Protein AF-A0A0J9U4S2-F1 (afdb_monomer_lite)

Radius of gyration: 14.13 Å; chains: 1; bounding box: 29×36×32 Å

Secondary structure (DSSP, 8-state):
--SSSSSTHHHHHHHHHSS----GGGGGGGGGGGGTTTSTTHHHHHHHHHHHHHHHHT-S-HHHHHHHH--

Foldseek 3Di:
DPDPPDDCCVVLCCVQPVDLDDDPQLVVLVVVVVCCVVDPCSSVVSSSVSSSLVVLVPDPPVVVSCVVVVD

Structure (mmCIF, N/CA/C/O backbone):
data_AF-A0A0J9U4S2-F1
#
_entry.id   AF-A0A0J9U4S2-F1
#
loop_
_atom_site.group_PDB
_atom_site.id
_atom_site.type_symbol
_atom_site.label_atom_id
_atom_site.label_alt_id
_atom_site.label_comp_id
_atom_site.label_asym_id
_atom_site.label_entity_id
_atom_site.label_seq_id
_atom_site.pdbx_PDB_ins_code
_atom_site.Cartn_x
_atom_site.Cartn_y
_atom_site.Cartn_z
_atom_site.occupancy
_atom_site.B_iso_or_equiv
_atom_site.auth_seq_id
_atom_site.auth_comp_id
_atom_site.auth_asym_id
_atom_site.auth_atom_id
_atom_site.pdbx_PDB_model_num
ATOM 1 N N . GLU A 1 1 ? 10.541 29.013 -0.087 1.00 45.28 1 GLU A N 1
ATOM 2 C CA . GLU A 1 1 ? 9.978 27.878 0.679 1.00 45.28 1 GLU A CA 1
ATOM 3 C C . GLU A 1 1 ? 9.087 28.367 1.820 1.00 45.28 1 GLU A C 1
ATOM 5 O O . GLU A 1 1 ? 9.573 28.568 2.922 1.00 45.28 1 GLU A O 1
ATOM 10 N N . VAL A 1 2 ? 7.791 28.597 1.584 1.00 47.62 2 VAL A N 1
ATOM 11 C CA . VAL A 1 2 ? 6.825 28.876 2.671 1.00 47.62 2 VAL A CA 1
ATOM 12 C C . VAL A 1 2 ? 5.454 28.300 2.299 1.00 47.62 2 VAL A C 1
ATOM 14 O O . VAL A 1 2 ? 4.486 29.023 2.121 1.00 47.62 2 VAL A O 1
ATOM 17 N N . ALA A 1 3 ? 5.374 26.983 2.099 1.00 49.16 3 ALA A N 1
ATOM 18 C CA . ALA A 1 3 ? 4.094 26.314 1.817 1.00 49.16 3 ALA A CA 1
ATOM 19 C C . ALA A 1 3 ? 3.864 25.041 2.653 1.00 49.16 3 ALA A C 1
ATOM 21 O O . ALA A 1 3 ? 2.842 24.384 2.503 1.00 49.16 3 ALA A O 1
ATOM 22 N N . SER A 1 4 ? 4.801 24.688 3.544 1.00 46.91 4 SER A N 1
ATOM 23 C CA . SER A 1 4 ? 4.802 23.394 4.255 1.00 46.91 4 SER A CA 1
ATOM 24 C C . SER A 1 4 ? 4.508 23.492 5.763 1.00 46.91 4 SER A C 1
ATOM 26 O O . SER A 1 4 ? 4.594 22.517 6.502 1.00 46.91 4 SER A O 1
ATOM 28 N N . LYS A 1 5 ? 4.125 24.668 6.266 1.00 46.75 5 LYS A N 1
ATOM 29 C CA . LYS A 1 5 ? 3.593 24.827 7.630 1.00 46.75 5 LYS A CA 1
ATOM 30 C C . LYS A 1 5 ? 2.318 25.661 7.495 1.00 46.75 5 LYS A C 1
ATOM 32 O O . LYS A 1 5 ? 2.480 26.826 7.147 1.00 46.75 5 LYS A O 1
ATOM 37 N N . PRO A 1 6 ? 1.084 25.138 7.679 1.00 46.41 6 PRO A N 1
ATOM 38 C CA . PRO A 1 6 ? 0.672 24.105 8.632 1.00 46.41 6 PRO A CA 1
ATOM 39 C C . PRO A 1 6 ? -0.420 23.159 8.078 1.00 46.41 6 PRO A C 1
ATOM 41 O O . PRO A 1 6 ? -1.362 22.806 8.788 1.00 46.41 6 PRO A O 1
ATOM 44 N N . LEU A 1 7 ? -0.351 22.759 6.805 1.00 48.91 7 LEU A N 1
ATOM 45 C CA . LEU A 1 7 ? -1.150 21.616 6.372 1.00 48.91 7 LEU A CA 1
ATOM 46 C C . LEU A 1 7 ? -0.690 20.435 7.224 1.00 48.91 7 LEU A C 1
ATOM 48 O O . LEU A 1 7 ? 0.503 20.148 7.303 1.00 48.91 7 LEU A O 1
ATOM 52 N N . GLN A 1 8 ? -1.628 19.739 7.855 1.00 55.03 8 GLN A N 1
ATOM 53 C CA . GLN A 1 8 ? -1.399 18.508 8.616 1.00 55.03 8 GLN A CA 1
ATOM 54 C C . GLN A 1 8 ? -0.784 17.375 7.764 1.00 55.03 8 GLN A C 1
ATOM 56 O O . GLN A 1 8 ? -0.765 16.231 8.195 1.00 55.03 8 GLN A O 1
ATOM 61 N N . LEU A 1 9 ? -0.241 17.682 6.582 1.00 52.75 9 LEU A N 1
ATOM 62 C CA . LEU A 1 9 ? 0.600 16.836 5.754 1.00 52.75 9 LEU A CA 1
ATOM 63 C C . LEU A 1 9 ? 1.685 16.140 6.569 1.00 52.75 9 LEU A C 1
ATOM 65 O O . LEU A 1 9 ? 1.874 14.956 6.365 1.00 52.75 9 LEU A O 1
ATOM 69 N N . ASN A 1 10 ? 2.343 16.815 7.519 1.00 59.47 10 ASN A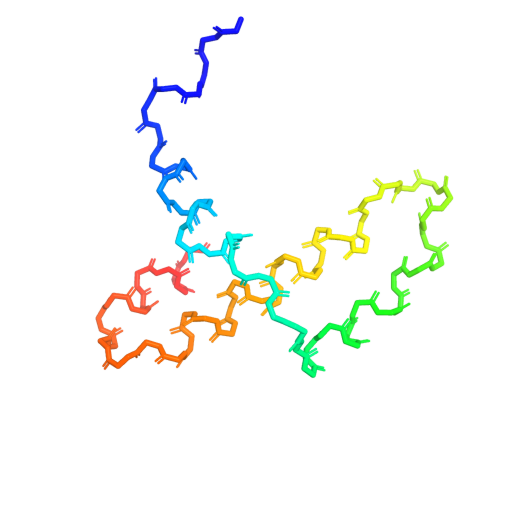 N 1
ATOM 70 C CA . ASN A 1 10 ? 3.323 16.138 8.376 1.00 59.47 10 ASN A CA 1
ATOM 71 C C . ASN A 1 10 ? 2.671 15.085 9.285 1.00 59.47 10 ASN A C 1
ATOM 73 O O . ASN A 1 10 ? 3.239 14.016 9.459 1.00 59.47 10 ASN A O 1
ATOM 77 N N . LYS A 1 11 ? 1.462 15.333 9.808 1.00 64.81 11 LYS A N 1
ATOM 78 C CA . LYS A 1 11 ? 0.720 14.338 10.601 1.00 64.81 11 LYS A CA 1
ATOM 79 C C . LYS A 1 11 ? 0.248 13.170 9.747 1.00 64.81 11 LYS A C 1
ATOM 81 O O . LYS A 1 11 ? 0.516 12.036 10.108 1.00 64.81 11 LYS A O 1
ATOM 86 N N . LEU A 1 12 ? -0.367 13.437 8.593 1.00 66.25 12 LEU A N 1
ATOM 87 C CA . LEU A 1 12 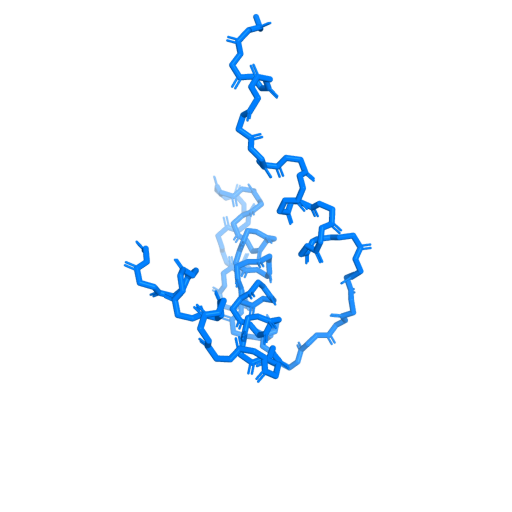? -0.749 12.385 7.649 1.00 66.25 12 LEU A CA 1
ATOM 88 C C . LEU A 1 12 ? 0.485 11.599 7.206 1.00 66.25 12 LEU A C 1
ATOM 90 O O . LEU A 1 12 ? 0.477 10.375 7.148 1.00 66.25 12 LEU A O 1
ATOM 94 N N . TYR A 1 13 ? 1.586 12.288 6.939 1.00 65.62 13 TYR A N 1
ATOM 95 C CA . TYR A 1 13 ? 2.790 11.617 6.505 1.00 65.62 13 TYR A CA 1
ATOM 96 C C . TYR A 1 13 ? 3.347 10.692 7.589 1.00 65.62 13 TYR A C 1
ATOM 98 O O . TYR A 1 13 ? 3.676 9.538 7.314 1.00 65.62 13 TYR A O 1
ATOM 106 N N . GLU A 1 14 ? 3.396 11.163 8.832 1.00 68.25 14 GLU A N 1
ATOM 107 C CA . GLU A 1 14 ? 3.850 10.357 9.962 1.00 68.25 14 GLU A CA 1
ATOM 108 C C . GLU A 1 14 ? 2.884 9.223 10.334 1.00 68.25 14 GLU A C 1
ATOM 110 O O . GLU A 1 14 ? 3.334 8.125 10.652 1.00 68.25 14 GLU A O 1
ATOM 115 N N . GLU A 1 15 ? 1.573 9.433 10.262 1.00 69.50 15 GLU A N 1
ATOM 116 C CA . GLU A 1 15 ? 0.572 8.406 10.576 1.00 69.50 15 GLU A CA 1
ATOM 117 C C . GLU A 1 15 ? 0.518 7.320 9.489 1.00 69.50 15 GLU A C 1
ATOM 119 O O . GLU A 1 15 ? 0.439 6.119 9.776 1.00 69.50 15 GLU A O 1
ATOM 124 N N . PHE A 1 16 ? 0.622 7.717 8.219 1.00 65.75 16 PHE A N 1
ATOM 125 C CA . PHE A 1 16 ? 0.375 6.816 7.099 1.00 65.75 16 PHE A CA 1
ATOM 126 C C . PHE A 1 16 ? 1.634 6.265 6.430 1.00 65.75 16 PHE A C 1
ATOM 128 O O . PHE A 1 16 ? 1.581 5.130 5.954 1.00 65.75 16 PHE A O 1
ATOM 135 N N . PHE A 1 17 ? 2.769 6.966 6.444 1.00 68.94 17 PHE A N 1
ATOM 136 C CA . PHE A 1 17 ? 3.975 6.547 5.704 1.00 68.94 17 PHE A CA 1
ATOM 137 C C . PHE A 1 17 ? 5.185 6.202 6.586 1.00 68.94 17 PHE A C 1
ATOM 139 O O . PHE A 1 17 ? 6.211 5.788 6.060 1.00 68.94 17 PHE A O 1
ATOM 146 N N . LYS A 1 18 ? 5.093 6.326 7.918 1.00 66.94 18 LYS A N 1
ATOM 147 C CA . LYS A 1 18 ? 6.217 6.023 8.833 1.00 66.94 18 LYS A CA 1
ATOM 148 C C . LYS A 1 18 ? 6.422 4.523 9.087 1.00 66.94 18 LYS A C 1
ATOM 150 O O . LYS A 1 18 ? 7.546 4.093 9.310 1.00 66.94 18 LYS A O 1
ATOM 155 N N . ASN A 1 19 ? 5.348 3.734 8.996 1.00 58.31 19 ASN A N 1
ATOM 156 C CA . ASN A 1 19 ? 5.380 2.275 9.130 1.00 58.31 19 ASN A CA 1
ATOM 157 C C . ASN A 1 19 ? 5.032 1.642 7.785 1.00 58.31 19 ASN A C 1
ATOM 159 O O . ASN A 1 19 ? 3.852 1.530 7.432 1.00 58.31 19 ASN A O 1
ATOM 163 N N . ASP A 1 20 ? 6.081 1.298 7.044 1.00 63.06 20 ASP A N 1
ATOM 164 C CA . ASP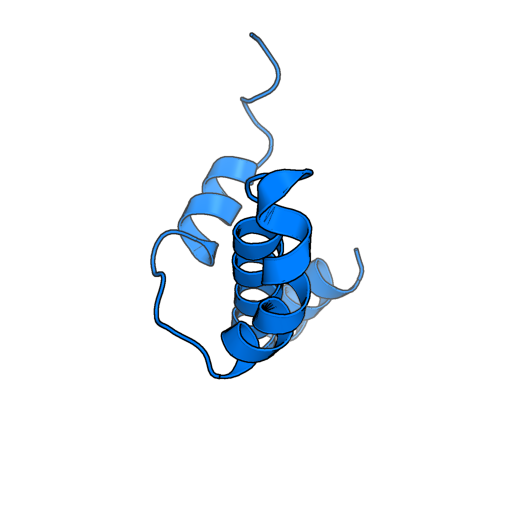 A 1 20 ? 6.051 0.808 5.667 1.00 63.06 20 ASP A CA 1
ATOM 165 C C . ASP A 1 20 ? 6.073 -0.732 5.632 1.00 63.06 20 ASP A C 1
ATOM 167 O O . ASP A 1 20 ? 6.930 -1.367 5.016 1.00 63.06 20 ASP A O 1
ATOM 171 N N . GLU A 1 21 ? 5.128 -1.363 6.333 1.00 73.00 21 GLU A N 1
ATOM 172 C CA . GLU A 1 21 ? 4.944 -2.808 6.199 1.00 73.00 21 GLU A CA 1
ATOM 173 C C . GLU A 1 21 ? 4.463 -3.145 4.785 1.00 73.00 21 GLU A C 1
ATOM 175 O O . GLU A 1 21 ? 3.512 -2.548 4.267 1.00 73.00 21 GLU A O 1
ATOM 180 N N . LYS A 1 22 ? 5.124 -4.131 4.166 1.00 78.25 22 LYS A N 1
ATOM 181 C CA . LYS A 1 22 ? 4.718 -4.662 2.864 1.00 78.25 22 LYS A CA 1
ATOM 182 C C . LYS A 1 22 ? 3.261 -5.105 2.898 1.00 78.25 22 LYS A C 1
ATOM 184 O O . LYS A 1 22 ? 2.775 -5.694 3.863 1.00 78.25 22 LYS A O 1
ATOM 189 N N . SER A 1 23 ? 2.571 -4.842 1.803 1.00 83.50 23 SER A N 1
ATOM 190 C CA . SER A 1 23 ? 1.155 -5.125 1.653 1.00 83.50 23 SER A CA 1
ATOM 191 C C . SER A 1 23 ? 0.923 -5.946 0.396 1.00 83.50 23 SER A C 1
ATOM 193 O O . SER A 1 23 ? 1.547 -5.695 -0.628 1.00 83.50 23 SER A O 1
ATOM 195 N N . LYS A 1 24 ? -0.059 -6.857 0.420 1.00 87.75 24 LYS A N 1
ATOM 196 C CA . LYS A 1 24 ? -0.536 -7.532 -0.802 1.00 87.75 24 LYS A CA 1
ATOM 197 C C . LYS A 1 24 ? -1.012 -6.545 -1.878 1.00 87.75 24 LYS A C 1
ATOM 199 O O . LYS A 1 24 ? -1.103 -6.898 -3.043 1.00 87.75 24 LYS A O 1
ATOM 204 N N . TYR A 1 25 ? -1.351 -5.315 -1.477 1.00 87.56 25 TYR A N 1
ATOM 205 C CA . TYR A 1 25 ? -1.760 -4.260 -2.400 1.00 87.56 25 TYR A CA 1
ATOM 206 C C . TYR A 1 25 ? -0.578 -3.638 -3.161 1.00 87.56 25 TYR A C 1
ATOM 208 O O . TYR A 1 25 ? -0.807 -2.999 -4.183 1.00 87.56 25 TYR A O 1
ATOM 216 N N . ASP A 1 26 ? 0.667 -3.847 -2.719 1.00 90.12 26 ASP A N 1
ATOM 217 C CA . ASP A 1 26 ? 1.856 -3.335 -3.414 1.00 90.12 26 ASP A CA 1
ATOM 218 C C . ASP A 1 26 ? 1.972 -3.933 -4.825 1.00 90.12 26 ASP A C 1
ATOM 220 O O . ASP A 1 26 ? 2.407 -3.256 -5.756 1.00 90.12 26 ASP A O 1
ATOM 224 N N . ASP A 1 27 ? 1.501 -5.172 -5.008 1.00 92.31 27 ASP A N 1
ATOM 225 C CA . ASP A 1 27 ? 1.562 -5.874 -6.289 1.00 92.31 27 ASP A CA 1
ATOM 226 C C . ASP A 1 27 ? 0.713 -5.213 -7.383 1.00 92.31 27 ASP A C 1
ATOM 228 O O . ASP A 1 27 ? 1.049 -5.315 -8.566 1.00 92.31 27 ASP A O 1
ATOM 232 N N . TYR A 1 28 ? -0.325 -4.449 -7.015 1.00 90.00 28 TYR A N 1
ATOM 233 C CA . TYR A 1 28 ? -1.091 -3.644 -7.977 1.00 90.00 28 TYR A CA 1
ATOM 234 C C . TYR A 1 28 ? -0.228 -2.573 -8.657 1.00 90.00 28 TYR A C 1
ATOM 236 O O . TYR A 1 28 ? -0.526 -2.149 -9.774 1.00 90.00 28 TYR A O 1
ATOM 244 N N . CYS A 1 29 ? 0.872 -2.167 -8.021 1.00 92.25 29 CYS A N 1
ATOM 245 C CA . CYS A 1 29 ? 1.779 -1.152 -8.539 1.00 92.25 29 CYS A CA 1
ATOM 246 C C . CYS A 1 29 ? 2.888 -1.727 -9.434 1.00 92.25 29 CYS A C 1
ATOM 248 O O . CYS A 1 29 ? 3.564 -0.957 -10.116 1.00 92.25 29 CYS A O 1
ATOM 250 N N . ASN A 1 30 ? 3.060 -3.054 -9.511 1.00 90.50 30 ASN A N 1
ATOM 251 C CA . ASN A 1 30 ? 4.092 -3.687 -10.349 1.00 90.50 30 ASN A CA 1
ATOM 252 C C . ASN A 1 30 ? 3.892 -3.390 -11.845 1.00 90.50 30 ASN A C 1
ATOM 254 O O . ASN A 1 30 ? 4.853 -3.263 -12.603 1.00 90.50 30 ASN A O 1
ATOM 258 N N . ALA A 1 31 ? 2.644 -3.186 -12.279 1.00 88.06 31 ALA A N 1
ATOM 259 C CA . ALA A 1 31 ? 2.335 -2.780 -13.651 1.00 88.06 31 ALA A CA 1
ATOM 260 C C . ALA A 1 31 ? 2.935 -1.408 -14.028 1.00 88.06 31 ALA A C 1
ATOM 262 O O . ALA A 1 31 ? 3.074 -1.103 -15.216 1.00 88.06 31 ALA A O 1
ATOM 263 N N . LEU A 1 32 ? 3.298 -0.586 -13.034 1.00 88.31 32 LEU A N 1
ATOM 264 C CA . LEU A 1 32 ? 3.895 0.735 -13.228 1.00 88.31 32 LEU A CA 1
ATOM 265 C C . LEU A 1 32 ? 5.416 0.696 -13.368 1.00 88.31 32 LEU A C 1
ATOM 267 O O . LEU A 1 32 ? 5.994 1.691 -13.801 1.00 88.31 32 LEU A O 1
ATOM 271 N N . THR A 1 33 ? 6.069 -0.441 -13.100 1.00 85.56 33 THR A N 1
ATOM 272 C CA . THR A 1 33 ? 7.524 -0.586 -13.265 1.00 85.56 33 THR A CA 1
ATOM 273 C C . THR A 1 33 ? 7.979 -0.231 -14.683 1.00 85.56 33 THR A C 1
ATOM 275 O O . THR A 1 33 ? 9.046 0.355 -14.862 1.00 85.56 33 THR A O 1
ATOM 278 N N . LYS A 1 34 ? 7.133 -0.479 -15.694 1.00 86.56 34 LYS A N 1
ATOM 279 C CA . LYS A 1 34 ? 7.394 -0.109 -17.096 1.00 86.56 34 LYS A CA 1
ATOM 280 C C . LYS A 1 34 ? 7.557 1.399 -17.332 1.00 86.56 34 LYS A C 1
ATOM 282 O O . LYS A 1 34 ? 8.121 1.788 -18.346 1.00 86.56 34 LYS A O 1
ATOM 287 N N . TYR A 1 35 ? 7.083 2.239 -16.410 1.00 84.19 35 TYR A N 1
ATOM 288 C CA . TYR A 1 35 ? 7.176 3.697 -16.493 1.00 84.19 35 TYR A CA 1
ATOM 289 C C . TYR A 1 35 ? 8.324 4.283 -15.663 1.00 84.19 35 TYR A C 1
ATOM 291 O O . TYR A 1 35 ? 8.561 5.485 -15.742 1.00 84.19 35 TYR A O 1
ATOM 299 N N . ASN A 1 36 ? 9.076 3.473 -14.909 1.00 78.88 36 ASN A N 1
ATOM 300 C CA . ASN A 1 36 ? 10.122 3.972 -14.005 1.00 78.88 36 ASN A CA 1
ATOM 301 C C . ASN A 1 36 ? 11.272 4.702 -14.724 1.00 78.88 36 ASN A C 1
ATOM 303 O O . ASN A 1 36 ? 11.978 5.493 -14.103 1.00 78.88 36 ASN A O 1
ATOM 307 N N . THR A 1 37 ? 11.473 4.455 -16.020 1.00 80.69 37 THR A N 1
ATOM 308 C CA . THR A 1 37 ? 12.497 5.131 -16.832 1.00 80.69 37 THR A CA 1
ATOM 309 C C . THR A 1 37 ? 12.103 6.563 -17.193 1.00 80.69 37 THR A C 1
ATOM 311 O O . THR A 1 37 ? 12.951 7.451 -17.160 1.00 80.69 37 THR A O 1
ATOM 314 N N . GLN A 1 38 ? 10.823 6.794 -17.499 1.00 82.81 38 GLN A N 1
ATOM 315 C CA . GLN A 1 38 ? 10.289 8.089 -17.933 1.00 82.81 38 GLN A CA 1
ATOM 316 C C . GLN A 1 38 ? 9.721 8.908 -16.765 1.00 82.81 38 GLN A C 1
ATOM 318 O O . GLN A 1 38 ? 9.820 10.133 -16.748 1.00 82.81 38 GLN A O 1
ATOM 323 N N . HIS A 1 39 ? 9.170 8.225 -15.764 1.00 80.56 39 HIS A N 1
ATOM 324 C CA . HIS A 1 39 ? 8.536 8.806 -14.589 1.00 80.56 39 HIS A CA 1
ATOM 325 C C . HIS A 1 39 ? 9.062 8.108 -13.331 1.00 80.56 39 HIS A C 1
ATOM 327 O O . HIS A 1 39 ? 8.420 7.244 -12.727 1.00 80.56 39 HIS A O 1
ATOM 333 N N . LYS A 1 40 ? 10.291 8.469 -12.945 1.00 81.81 40 LYS A N 1
ATOM 334 C CA . LYS A 1 40 ? 10.906 7.971 -11.709 1.00 81.81 40 LYS A CA 1
ATOM 335 C C . LYS A 1 40 ? 10.002 8.283 -10.514 1.00 81.81 40 LYS A C 1
ATOM 337 O O . LYS A 1 40 ? 9.555 9.415 -10.350 1.00 81.81 40 LYS A O 1
ATOM 342 N N . GLY A 1 41 ? 9.754 7.275 -9.682 1.00 81.75 41 GLY A N 1
ATOM 343 C CA . GLY A 1 41 ? 8.934 7.399 -8.474 1.00 81.75 41 GLY A CA 1
ATOM 344 C C . GLY A 1 41 ? 7.431 7.178 -8.677 1.00 81.75 41 GLY A C 1
ATOM 345 O O . GLY A 1 41 ? 6.695 7.198 -7.694 1.00 81.75 41 GLY A O 1
ATOM 346 N N . THR A 1 42 ? 6.945 6.913 -9.898 1.00 86.38 42 THR A N 1
ATOM 347 C CA . THR A 1 42 ? 5.522 6.588 -10.128 1.00 86.38 42 THR A CA 1
ATOM 348 C C . THR A 1 42 ? 5.097 5.306 -9.414 1.00 86.38 42 THR A C 1
ATOM 350 O O . THR A 1 42 ? 4.025 5.268 -8.810 1.00 86.38 42 THR A O 1
ATOM 353 N N . GLN A 1 43 ? 5.943 4.272 -9.429 1.00 88.38 43 GLN A N 1
ATOM 354 C CA . GLN A 1 43 ? 5.683 3.042 -8.680 1.00 88.38 43 GLN A CA 1
ATOM 355 C C . GLN A 1 43 ? 5.630 3.307 -7.168 1.00 88.38 43 GLN A C 1
ATOM 357 O O . GLN A 1 43 ? 4.681 2.883 -6.513 1.00 88.38 43 GLN A O 1
ATOM 362 N N . ASP A 1 44 ? 6.582 4.070 -6.630 1.00 86.56 44 ASP A N 1
ATOM 363 C CA . ASP A 1 44 ? 6.629 4.403 -5.201 1.00 86.56 44 ASP A CA 1
ATOM 364 C C . ASP A 1 44 ? 5.414 5.228 -4.761 1.00 86.56 44 ASP A C 1
ATOM 366 O O . ASP A 1 44 ? 4.871 5.018 -3.675 1.00 86.56 44 ASP A O 1
ATOM 370 N N . LEU A 1 45 ? 4.952 6.151 -5.610 1.00 85.62 45 LEU A N 1
ATOM 371 C CA . LEU A 1 45 ? 3.743 6.934 -5.361 1.00 85.62 45 LEU A CA 1
ATOM 372 C C . LEU A 1 45 ? 2.501 6.038 -5.308 1.00 85.62 45 LEU A C 1
ATOM 374 O O . LEU A 1 45 ? 1.675 6.191 -4.409 1.00 85.62 45 LEU A O 1
ATOM 378 N N . CYS A 1 46 ? 2.389 5.079 -6.230 1.00 89.31 46 CYS A N 1
ATOM 379 C CA . CYS A 1 46 ? 1.312 4.094 -6.204 1.00 89.31 46 CYS A CA 1
ATOM 380 C C . CYS A 1 46 ? 1.350 3.260 -4.921 1.00 89.31 46 CYS A C 1
ATOM 382 O O . CYS A 1 46 ? 0.322 3.134 -4.259 1.00 89.31 46 CYS A O 1
ATOM 384 N N . VAL A 1 47 ? 2.527 2.754 -4.530 1.00 89.31 47 VAL A N 1
ATOM 385 C CA . VAL A 1 47 ? 2.696 1.952 -3.305 1.00 89.31 47 VAL A CA 1
ATOM 386 C C . VAL A 1 47 ? 2.248 2.746 -2.077 1.00 89.31 47 VAL A C 1
ATOM 388 O O . VAL A 1 47 ? 1.481 2.245 -1.253 1.00 89.31 47 VAL A O 1
ATOM 391 N N . LYS A 1 48 ? 2.644 4.019 -1.982 1.00 85.69 48 LYS A N 1
ATOM 392 C CA . LYS A 1 48 ? 2.187 4.919 -0.914 1.00 85.69 48 LYS A CA 1
ATOM 393 C C . LYS A 1 48 ? 0.664 5.069 -0.919 1.00 85.69 48 LYS A C 1
ATOM 395 O O . LYS A 1 48 ? 0.039 4.920 0.130 1.00 85.69 48 LYS A O 1
ATOM 400 N N . LEU A 1 49 ? 0.055 5.297 -2.081 1.00 86.12 49 LEU A N 1
ATOM 401 C CA . LEU A 1 49 ? -1.394 5.470 -2.200 1.00 86.12 49 LEU A CA 1
ATOM 402 C C . LEU 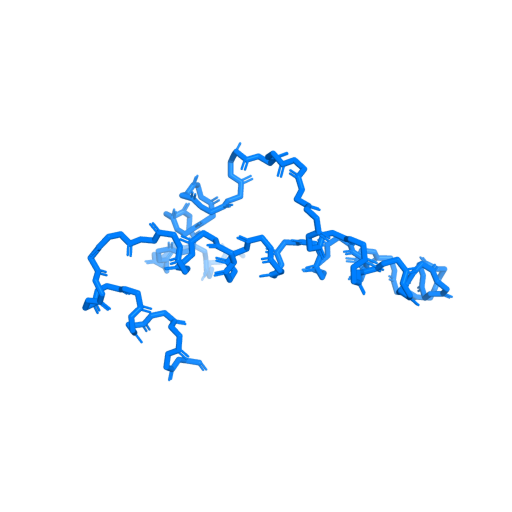A 1 49 ? -2.173 4.216 -1.775 1.00 86.12 49 LEU A C 1
ATOM 404 O O . LEU A 1 49 ? -3.088 4.308 -0.958 1.00 86.12 49 LEU A O 1
ATOM 408 N N . VAL A 1 50 ? -1.813 3.033 -2.277 1.00 88.19 50 VAL A N 1
ATOM 409 C CA . VAL A 1 50 ? -2.546 1.797 -1.944 1.00 88.19 50 VAL A CA 1
ATOM 410 C C . VAL A 1 50 ? -2.406 1.429 -0.465 1.00 88.19 50 VAL A C 1
ATOM 412 O O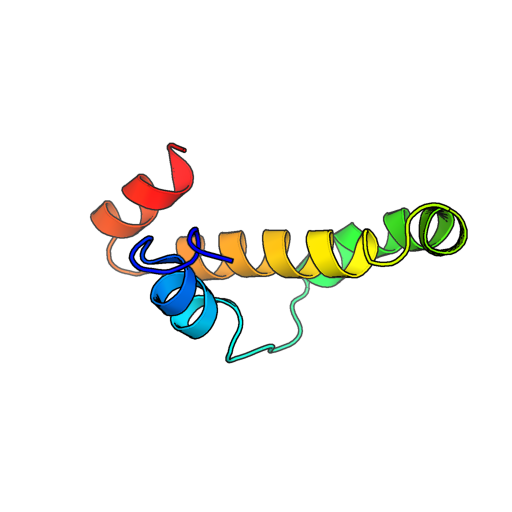 . VAL A 1 50 ? -3.358 0.943 0.151 1.00 88.19 50 VAL A O 1
ATOM 415 N N . ARG A 1 51 ? -1.248 1.711 0.145 1.00 87.06 51 ARG A N 1
ATOM 416 C CA . ARG A 1 51 ? -1.028 1.529 1.588 1.00 87.06 51 ARG A CA 1
ATOM 417 C C . ARG A 1 51 ? -1.822 2.530 2.424 1.00 87.06 51 ARG A C 1
ATOM 419 O O . ARG A 1 51 ? -2.360 2.145 3.461 1.00 87.06 51 ARG A O 1
ATOM 426 N N . PHE A 1 52 ? -1.942 3.776 1.967 1.00 83.44 52 PHE A N 1
ATOM 427 C CA . PHE A 1 52 ? -2.782 4.795 2.601 1.00 83.44 52 PHE A CA 1
ATOM 428 C C . PHE A 1 52 ? -4.248 4.344 2.660 1.00 83.44 52 PHE A C 1
ATOM 430 O O . PHE A 1 52 ? -4.837 4.295 3.740 1.00 83.44 52 PHE A O 1
ATOM 437 N N . VAL A 1 53 ? -4.800 3.899 1.527 1.00 83.94 53 VAL A N 1
ATOM 438 C CA . VAL A 1 53 ? -6.182 3.395 1.450 1.00 83.94 53 VAL A CA 1
ATOM 439 C C . VAL A 1 53 ? -6.382 2.160 2.336 1.00 83.94 53 VAL A C 1
ATOM 441 O O . VAL A 1 53 ? -7.374 2.085 3.062 1.00 83.94 53 VAL A O 1
ATOM 444 N N . LYS A 1 54 ? -5.425 1.216 2.349 1.00 84.88 54 LYS A N 1
ATOM 445 C CA . LYS A 1 54 ? -5.455 0.055 3.259 1.00 84.88 54 LYS A CA 1
ATOM 446 C C . LYS A 1 54 ? -5.573 0.498 4.721 1.00 84.88 54 LYS A C 1
ATOM 448 O O . LYS A 1 54 ? -6.454 0.011 5.423 1.00 84.88 54 LYS A O 1
ATOM 453 N N . LYS A 1 55 ? -4.711 1.416 5.172 1.00 81.44 55 LYS A N 1
ATOM 454 C CA . LYS A 1 55 ? -4.710 1.893 6.564 1.00 81.44 55 LYS A CA 1
ATOM 455 C C . LYS A 1 55 ? -6.047 2.529 6.947 1.00 81.44 55 LYS A C 1
ATOM 457 O O . LYS A 1 55 ? -6.558 2.233 8.020 1.00 81.44 55 LYS A O 1
ATOM 462 N N . ILE A 1 56 ? -6.643 3.332 6.062 1.00 80.75 56 ILE A N 1
ATOM 463 C CA . ILE A 1 56 ? -7.969 3.933 6.291 1.00 80.75 56 ILE A CA 1
ATOM 464 C C . ILE A 1 56 ? -9.061 2.865 6.428 1.00 80.75 56 ILE A C 1
ATOM 466 O O . ILE A 1 56 ? -9.950 2.995 7.272 1.00 80.75 56 ILE A O 1
ATOM 470 N N . ALA A 1 57 ? -9.003 1.806 5.618 1.00 80.06 57 ALA A N 1
ATOM 471 C CA . ALA A 1 57 ? -9.964 0.707 5.682 1.00 80.06 57 ALA A CA 1
ATOM 472 C C . ALA A 1 57 ? -9.845 -0.119 6.980 1.00 80.06 57 ALA A C 1
ATOM 474 O O . ALA A 1 57 ? -10.827 -0.708 7.429 1.00 80.06 57 ALA A O 1
ATOM 475 N N . GLU A 1 58 ? -8.662 -0.152 7.598 1.00 80.56 58 GLU A N 1
ATOM 476 C CA . GLU A 1 58 ? -8.397 -0.854 8.863 1.00 80.56 58 GLU A CA 1
ATOM 477 C C . GLU A 1 58 ? -8.827 -0.052 10.106 1.00 80.56 58 GLU A C 1
ATOM 479 O O . GLU A 1 58 ? -8.847 -0.584 11.222 1.00 80.56 58 GLU A O 1
ATOM 484 N N . TRP A 1 59 ? -9.202 1.221 9.949 1.00 79.00 59 TRP A N 1
ATOM 485 C CA . TRP A 1 59 ? -9.646 2.050 11.064 1.00 79.00 59 TRP A CA 1
ATOM 486 C C . TRP A 1 59 ? -10.989 1.578 11.620 1.00 79.00 59 TRP A C 1
ATOM 488 O O . TRP A 1 59 ? -12.022 1.580 10.952 1.00 79.00 59 TRP A O 1
ATOM 498 N N . LYS A 1 60 ? -10.993 1.238 12.914 1.00 71.88 60 LYS A N 1
ATOM 499 C CA . LYS A 1 60 ? -12.209 0.846 13.645 1.00 71.88 60 LYS A CA 1
ATOM 500 C C . LYS A 1 60 ? -13.219 1.994 13.752 1.00 71.88 60 LYS A C 1
ATOM 502 O O . LYS A 1 60 ? -14.423 1.751 13.827 1.00 71.88 60 LYS A O 1
ATOM 507 N N . ASN A 1 61 ? -12.738 3.240 13.744 1.00 79.06 61 ASN A N 1
ATOM 508 C CA . ASN A 1 61 ? -13.579 4.429 13.741 1.00 79.06 61 ASN A CA 1
ATOM 509 C C . ASN A 1 61 ? -14.034 4.769 12.313 1.00 79.06 61 ASN A C 1
ATOM 511 O O . ASN A 1 61 ? -13.362 5.489 11.572 1.00 79.06 61 ASN A O 1
ATOM 515 N N . LYS A 1 62 ? -15.215 4.267 11.939 1.00 70.62 62 LYS A N 1
ATOM 516 C CA . LYS A 1 62 ? -15.791 4.479 10.603 1.00 70.62 62 LYS A CA 1
ATOM 517 C C . LYS A 1 62 ? -15.982 5.960 10.260 1.00 70.62 62 LYS A C 1
ATOM 519 O O . LYS A 1 62 ? -15.827 6.326 9.102 1.00 70.62 62 LYS A O 1
ATOM 524 N N . GLN A 1 63 ? -16.290 6.817 11.237 1.00 74.06 63 GLN A N 1
ATOM 525 C CA . GLN A 1 63 ? -16.495 8.252 10.996 1.00 74.06 63 GLN A CA 1
ATOM 526 C C . GLN A 1 63 ? -15.212 8.963 10.555 1.00 74.06 63 GLN A C 1
ATOM 528 O O . GLN A 1 63 ? -15.265 9.841 9.698 1.00 74.06 63 GLN A O 1
ATOM 533 N N . GLU A 1 64 ? -14.066 8.588 11.120 1.00 69.00 64 GLU A N 1
ATOM 534 C CA . GLU A 1 64 ? -12.772 9.129 10.696 1.00 69.00 64 GLU A CA 1
ATOM 535 C C . GLU A 1 64 ? -12.339 8.551 9.352 1.00 69.00 64 GLU A C 1
ATOM 537 O O . GLU A 1 64 ? -11.862 9.297 8.503 1.00 69.00 64 GLU A O 1
ATOM 542 N N . SER A 1 65 ? -12.603 7.264 9.112 1.00 68.56 65 SER A N 1
ATOM 543 C CA . SER A 1 65 ? -12.339 6.616 7.823 1.00 68.56 65 SER A CA 1
ATOM 544 C C . SER A 1 65 ? -13.066 7.320 6.661 1.00 68.56 65 SER A C 1
ATOM 546 O O . SER A 1 65 ? -12.444 7.703 5.669 1.00 68.56 65 SER A O 1
ATOM 548 N N . TYR A 1 66 ? -14.362 7.627 6.827 1.00 70.50 66 TYR A N 1
ATOM 549 C CA . TYR A 1 66 ? -15.152 8.341 5.814 1.00 70.50 66 TYR A CA 1
ATOM 550 C C . TYR A 1 66 ? -14.619 9.737 5.470 1.00 70.50 66 TYR A C 1
ATOM 552 O O . TYR A 1 66 ? -14.742 10.157 4.321 1.00 70.50 66 TYR A O 1
ATOM 560 N N . LYS A 1 67 ? -14.017 10.462 6.423 1.00 73.69 67 LYS A N 1
ATOM 561 C CA . LYS A 1 67 ? -13.460 11.802 6.155 1.00 73.69 67 LYS A CA 1
ATOM 562 C C . LYS A 1 67 ? -12.319 11.763 5.141 1.00 73.69 67 LYS A C 1
ATOM 564 O O . LYS A 1 67 ? -12.174 12.709 4.376 1.00 73.69 67 LYS A O 1
ATOM 569 N N . TYR A 1 68 ? -11.535 10.688 5.140 1.00 67.88 68 TYR A N 1
ATOM 570 C CA . TYR A 1 68 ? -10.401 10.527 4.233 1.00 67.88 68 TYR A CA 1
ATOM 571 C C . TYR A 1 68 ? -10.762 9.811 2.927 1.00 67.88 68 TYR A C 1
ATOM 573 O O . TYR A 1 68 ? -10.066 10.004 1.939 1.00 67.88 68 TYR A O 1
ATOM 581 N N . CYS A 1 69 ? -11.842 9.021 2.896 1.00 65.19 69 CYS A N 1
ATOM 582 C CA . CYS A 1 69 ? -12.317 8.363 1.671 1.00 65.19 69 CYS A CA 1
ATOM 583 C C . CYS A 1 69 ? -13.250 9.222 0.799 1.00 65.19 69 CYS A C 1
ATOM 585 O O . CYS A 1 69 ? -13.436 8.887 -0.365 1.00 65.19 69 CYS A O 1
ATOM 587 N N . ASN A 1 70 ? -13.858 10.284 1.341 1.00 62.25 70 ASN A N 1
ATOM 588 C CA . ASN A 1 70 ? -14.760 11.177 0.592 1.00 62.25 70 ASN A CA 1
ATOM 589 C C . ASN A 1 70 ? -14.047 12.345 -0.124 1.00 62.25 70 ASN A C 1
ATOM 591 O O . ASN A 1 70 ? -14.729 13.209 -0.674 1.00 62.25 70 ASN A O 1
ATOM 595 N N . TYR A 1 71 ? -12.714 12.399 -0.073 1.00 50.28 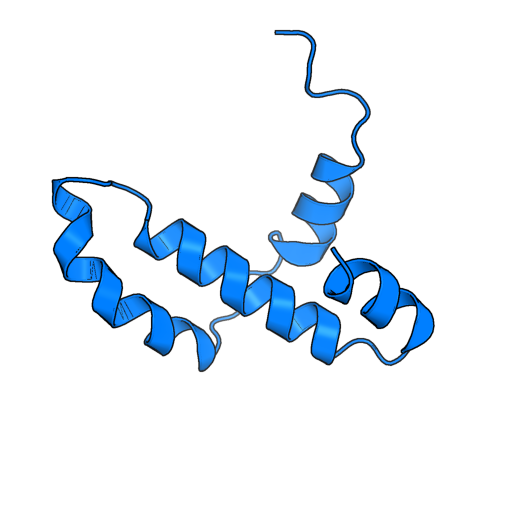71 TYR A N 1
ATOM 596 C CA . TYR A 1 71 ? -11.879 13.393 -0.759 1.00 50.28 71 TYR A CA 1
ATOM 597 C C . TYR A 1 71 ? -11.308 12.808 -2.051 1.00 50.28 71 TYR A C 1
ATOM 599 O O . TYR A 1 71 ? -11.219 13.567 -3.040 1.00 50.28 71 TYR A O 1
#

pLDDT: mean 74.5, std 13.56, range [45.28, 92.31]

InterPro domains:
  IPR008780 Plasmodium vivax Vir [PF05795] (7-71)

Sequence (71 aa):
EVASKPLQLNKLYEEFFKNDEKSKYDDYCNALTKYNTQHKGTQDLCVKLVRFVKKIAEWKNKQESYKYCNY

Organism: NCBI:txid1035514